Protein AF-A0A831SJF9-F1 (afdb_monomer_lite)

Sequence (99 aa):
MRLSDIGERALIEEIRKVIDRKHEFIGDDCAYLPIGEDYLLITTDMVRRKTHIPKVMKARDIGWFVAAVNLSDIAAMGGNPLGLLFSLGLPEDMDSSTV

Secondary structure (DSSP, 8-state):
--HHHH-HHHHHHHHHHHH-TT-SS-SSSSEEEEETTEEEEE------HHHH--TT--HHHHHHHHHHHHHHHHHHTTPPP----------TT--GGG-

Foldseek 3Di:
DDCVVQDDVNVVVVVCVPPPVPCPFDDALFGWDDDPPDIDTDDADDDDCVPHNDPPDALVNVVCVRVVSRVVSCVVVVHDDPDDDDDDDDDPPDDPVRD

Radius of gyration: 16.81 Å; chains: 1; bounding box: 40×33×43 Å

pLDDT: mean 89.42, std 8.55, range [57.47, 96.69]

Structure (mmCIF, N/CA/C/O backbone):
data_AF-A0A831SJF9-F1
#
_entry.id   AF-A0A831SJF9-F1
#
loop_
_atom_site.group_PDB
_atom_site.id
_atom_site.type_symbol
_atom_site.label_atom_id
_atom_site.label_alt_id
_atom_site.label_comp_id
_atom_site.label_asym_id
_atom_site.label_entity_id
_atom_site.label_seq_id
_atom_site.pdbx_PDB_ins_code
_atom_site.Cartn_x
_atom_site.Cartn_y
_atom_site.Cartn_z
_atom_site.occupancy
_atom_site.B_iso_or_equiv
_atom_site.auth_seq_id
_atom_site.auth_comp_id
_atom_site.auth_asym_id
_atom_site.auth_atom_id
_atom_site.pdbx_PDB_model_num
ATOM 1 N N . MET A 1 1 ? -16.870 -22.763 -9.193 1.00 82.12 1 MET A N 1
ATOM 2 C CA . MET A 1 1 ? -16.939 -21.295 -9.352 1.00 82.12 1 MET A CA 1
ATOM 3 C C . MET A 1 1 ? -15.512 -20.779 -9.418 1.00 82.12 1 MET A C 1
ATOM 5 O O . MET A 1 1 ? -14.719 -21.192 -8.580 1.00 82.12 1 MET A O 1
ATOM 9 N N . ARG A 1 2 ? -15.141 -20.002 -10.440 1.00 92.88 2 ARG A N 1
ATOM 10 C CA . ARG A 1 2 ? -13.797 -19.404 -10.552 1.00 92.88 2 ARG A CA 1
ATOM 11 C C . ARG A 1 2 ? -13.820 -18.008 -9.937 1.00 92.88 2 ARG A C 1
ATOM 13 O O . ARG A 1 2 ? -14.867 -17.374 -9.943 1.00 92.88 2 ARG A O 1
ATOM 20 N N . LEU A 1 3 ? -12.671 -17.495 -9.485 1.00 92.81 3 LEU A N 1
ATOM 21 C CA . LEU A 1 3 ? -12.568 -16.129 -8.938 1.00 92.81 3 LEU A CA 1
ATOM 22 C C . LEU A 1 3 ? -13.047 -15.057 -9.931 1.00 92.81 3 LEU A C 1
ATOM 24 O O . LEU A 1 3 ? -13.685 -14.087 -9.535 1.00 92.81 3 LEU A O 1
ATOM 28 N N . SER A 1 4 ? -12.807 -15.275 -11.229 1.00 94.50 4 SER A N 1
ATOM 29 C CA . SER A 1 4 ? -13.289 -14.400 -12.305 1.00 94.50 4 SER A CA 1
ATOM 30 C C . SER A 1 4 ? -14.812 -14.293 -12.370 1.00 94.50 4 SER A C 1
ATOM 32 O O . SER A 1 4 ? -15.320 -13.287 -12.844 1.00 94.50 4 SER A O 1
ATOM 34 N N . ASP A 1 5 ? -15.528 -15.326 -11.921 1.00 96.00 5 ASP A N 1
ATOM 35 C CA . ASP A 1 5 ? -16.990 -15.352 -11.927 1.00 96.00 5 ASP A CA 1
ATOM 36 C C . ASP A 1 5 ? -17.570 -14.599 -10.702 1.00 96.00 5 ASP A C 1
ATOM 38 O O . ASP A 1 5 ? -18.734 -14.217 -10.716 1.00 96.00 5 ASP A O 1
ATOM 42 N N . ILE A 1 6 ? -16.765 -14.382 -9.648 1.00 95.75 6 ILE A N 1
ATOM 43 C CA . ILE A 1 6 ? -17.152 -13.693 -8.397 1.00 95.75 6 ILE A CA 1
ATOM 44 C C . ILE A 1 6 ? -16.921 -12.183 -8.514 1.00 95.75 6 ILE A C 1
ATOM 46 O O . ILE A 1 6 ? -17.764 -11.378 -8.125 1.00 95.75 6 ILE A O 1
ATOM 50 N N . GLY A 1 7 ? -15.761 -11.807 -9.057 1.00 95.44 7 GLY A N 1
ATOM 51 C CA . GLY A 1 7 ? -15.284 -10.429 -9.061 1.00 95.44 7 GLY A CA 1
ATOM 52 C C . GLY A 1 7 ? -14.678 -9.997 -7.721 1.00 95.44 7 GLY A C 1
ATOM 53 O O . GLY A 1 7 ? -14.890 -10.605 -6.674 1.00 95.44 7 GLY A O 1
ATOM 54 N N . GLU A 1 8 ? -13.892 -8.925 -7.774 1.00 92.88 8 GLU A N 1
ATOM 55 C CA . GLU A 1 8 ? -13.083 -8.439 -6.652 1.00 92.88 8 GLU A CA 1
ATOM 56 C C . GLU A 1 8 ? -13.927 -8.005 -5.449 1.00 92.88 8 GLU A C 1
ATOM 58 O O . GLU A 1 8 ? -13.708 -8.479 -4.340 1.00 92.88 8 GLU A O 1
ATOM 63 N N . ARG A 1 9 ? -14.939 -7.158 -5.673 1.00 91.38 9 ARG A N 1
ATOM 64 C CA . ARG A 1 9 ? -15.772 -6.606 -4.592 1.00 91.38 9 ARG A CA 1
ATOM 65 C C . ARG A 1 9 ? -16.476 -7.690 -3.783 1.00 91.38 9 ARG A C 1
ATOM 67 O O . ARG A 1 9 ? -16.456 -7.658 -2.560 1.00 91.38 9 ARG A O 1
ATOM 74 N N . ALA A 1 10 ? -17.070 -8.668 -4.462 1.00 92.56 10 ALA A N 1
ATOM 75 C CA . ALA A 1 10 ? -17.733 -9.773 -3.781 1.00 92.56 10 ALA A CA 1
ATOM 76 C C . ALA A 1 10 ? -16.725 -10.664 -3.038 1.00 92.56 10 ALA A C 1
ATOM 78 O O . ALA A 1 10 ? -17.016 -11.121 -1.938 1.00 92.56 10 ALA A O 1
ATOM 79 N N . LEU A 1 11 ? -15.519 -10.859 -3.585 1.00 92.50 11 LEU A N 1
ATOM 80 C CA . LEU A 1 11 ? -14.458 -11.585 -2.888 1.00 92.50 11 LEU A CA 1
ATOM 81 C C . LEU A 1 11 ? -13.994 -10.862 -1.612 1.00 92.50 11 LEU A C 1
ATOM 83 O O . LEU A 1 11 ? -13.802 -11.520 -0.592 1.00 92.50 11 LEU A O 1
ATOM 87 N N . ILE A 1 12 ? -13.848 -9.533 -1.646 1.00 89.19 12 ILE A N 1
ATOM 88 C CA . ILE A 1 12 ? -13.513 -8.720 -0.466 1.00 89.19 12 ILE A CA 1
ATOM 89 C C . ILE A 1 12 ? -14.563 -8.919 0.630 1.00 89.19 12 ILE A C 1
ATOM 91 O O . ILE A 1 12 ? -14.208 -9.175 1.778 1.00 89.19 12 ILE A O 1
ATOM 95 N N . GLU A 1 13 ? -15.847 -8.880 0.280 1.00 87.88 13 GLU A N 1
ATOM 96 C CA . GLU A 1 13 ? -16.928 -9.096 1.245 1.00 87.88 13 GLU A CA 1
ATOM 97 C C . GLU A 1 13 ? -16.906 -10.506 1.856 1.00 87.88 13 GLU A C 1
ATOM 99 O O . GLU A 1 13 ? -17.122 -10.655 3.059 1.00 87.88 13 GLU A O 1
ATOM 104 N N . GLU A 1 14 ? -16.573 -11.547 1.084 1.00 89.38 14 GLU A N 1
ATOM 105 C CA . GLU A 1 14 ? -16.380 -12.893 1.644 1.00 89.38 14 GLU A CA 1
ATOM 106 C C . GLU A 1 14 ? -15.176 -12.968 2.593 1.00 89.38 14 GLU A C 1
ATOM 108 O O . GLU A 1 14 ? -15.258 -13.605 3.644 1.00 89.38 14 GLU A O 1
ATOM 113 N N . ILE A 1 15 ? -14.071 -12.292 2.265 1.00 88.19 15 ILE A N 1
ATOM 114 C CA . ILE A 1 15 ? -12.890 -12.231 3.132 1.00 88.19 15 ILE A CA 1
ATOM 115 C C . ILE A 1 15 ? -13.231 -11.513 4.444 1.00 88.19 15 ILE A C 1
ATOM 117 O O . ILE A 1 15 ? -12.916 -12.033 5.517 1.00 88.19 15 ILE A O 1
ATOM 121 N N . ARG A 1 16 ? -13.928 -10.368 4.385 1.00 86.06 16 ARG A N 1
ATOM 122 C CA . ARG A 1 16 ? -14.311 -9.573 5.567 1.00 86.06 16 ARG A CA 1
ATOM 123 C C . ARG A 1 16 ? -15.094 -10.392 6.590 1.00 86.06 16 ARG A C 1
ATOM 125 O O . ARG A 1 16 ? -14.787 -10.317 7.775 1.00 86.06 16 ARG A O 1
ATOM 132 N N . LYS A 1 17 ? -16.012 -11.258 6.143 1.00 85.00 17 LYS A N 1
ATOM 133 C CA . LYS A 1 17 ? -16.779 -12.162 7.028 1.00 85.00 17 LYS A CA 1
ATOM 134 C C . LYS A 1 17 ? -15.896 -13.080 7.881 1.00 85.00 17 LYS A C 1
ATOM 136 O O . LYS A 1 17 ? -16.321 -13.524 8.950 1.00 85.00 17 LYS A O 1
ATOM 141 N N . VAL A 1 18 ? -14.690 -13.398 7.408 1.00 87.00 18 VAL A N 1
ATOM 142 C CA . VAL A 1 18 ? -13.741 -14.274 8.104 1.00 87.00 18 VAL A CA 1
ATOM 143 C C . VAL A 1 18 ? -12.850 -13.482 9.057 1.00 87.00 18 VAL A C 1
ATOM 145 O O . VAL A 1 18 ? -12.668 -13.904 10.199 1.00 87.00 18 VAL A O 1
ATOM 148 N N . ILE A 1 19 ? -12.295 -12.358 8.595 1.00 82.00 19 ILE A N 1
ATOM 149 C CA . ILE A 1 19 ? -11.200 -11.657 9.287 1.00 82.00 19 ILE A CA 1
ATOM 150 C C . ILE A 1 19 ? -11.657 -10.502 10.180 1.00 82.00 19 ILE A C 1
ATOM 152 O O . ILE A 1 19 ? -10.992 -10.204 11.166 1.00 82.00 19 ILE A O 1
ATOM 156 N N . ASP A 1 20 ? -12.794 -9.881 9.875 1.00 68.94 20 ASP A N 1
ATOM 157 C CA . ASP A 1 20 ? -13.307 -8.725 10.601 1.00 68.94 20 ASP A CA 1
ATOM 158 C C . ASP A 1 20 ? -14.807 -8.895 10.837 1.00 68.94 20 ASP A C 1
ATOM 160 O O . ASP A 1 20 ? -15.657 -8.291 10.189 1.00 68.94 20 ASP A O 1
ATOM 164 N N . ARG A 1 21 ? -15.137 -9.769 11.794 1.00 65.12 21 ARG A N 1
ATOM 165 C CA . ARG A 1 21 ? -16.528 -10.109 12.140 1.00 65.12 21 ARG A CA 1
ATOM 166 C C . ARG A 1 21 ? -17.362 -8.914 12.603 1.00 65.12 21 ARG A C 1
ATOM 168 O O . ARG A 1 21 ? -18.584 -9.030 12.649 1.00 65.12 21 ARG A O 1
ATOM 175 N N . LYS A 1 22 ? -16.714 -7.813 12.992 1.00 68.94 22 LYS A N 1
ATOM 176 C CA . LYS A 1 22 ? -17.374 -6.564 13.380 1.00 68.94 22 LYS A CA 1
ATOM 177 C C . LYS A 1 22 ? -17.313 -5.491 12.289 1.00 68.94 22 LYS A C 1
ATOM 179 O O . LYS A 1 22 ? -18.000 -4.487 12.428 1.00 68.94 22 LYS A O 1
ATOM 184 N N . HIS A 1 23 ? -16.575 -5.730 11.202 1.00 64.38 23 HIS A N 1
ATOM 185 C CA . HIS A 1 23 ? -16.321 -4.783 10.113 1.00 64.38 23 HIS A CA 1
ATOM 186 C C . HIS A 1 23 ? -15.738 -3.441 10.596 1.00 64.38 23 HIS A C 1
ATOM 188 O O . HIS A 1 23 ? -15.993 -2.404 9.989 1.00 64.38 23 HIS A O 1
ATOM 194 N N . GLU A 1 24 ? -14.996 -3.454 11.705 1.00 72.19 24 GLU A N 1
ATOM 195 C CA . GLU A 1 24 ? -14.524 -2.243 12.381 1.00 72.19 24 GLU A CA 1
ATOM 196 C C . GLU A 1 24 ? -13.158 -1.765 11.886 1.00 72.19 24 GLU A C 1
ATOM 198 O O . GLU A 1 24 ? -12.831 -0.614 12.133 1.00 72.19 24 GLU A O 1
ATOM 203 N N . PHE A 1 25 ? -12.360 -2.594 11.210 1.00 73.62 25 PHE A N 1
ATOM 204 C CA . PHE A 1 25 ? -10.954 -2.280 10.899 1.00 73.62 25 PHE A CA 1
ATOM 205 C C . PHE A 1 25 ? -10.634 -2.311 9.402 1.00 73.62 25 PHE A C 1
ATOM 207 O O . PHE A 1 25 ? -9.539 -1.927 8.996 1.00 73.62 25 PHE A O 1
ATOM 214 N N . ILE A 1 26 ? -11.570 -2.792 8.581 1.00 73.25 26 ILE A N 1
ATOM 215 C CA . ILE A 1 26 ? -11.409 -2.982 7.137 1.00 73.25 26 ILE A CA 1
ATOM 216 C C . ILE A 1 26 ? -12.587 -2.330 6.425 1.00 73.25 26 ILE A C 1
ATOM 218 O O . ILE A 1 26 ? -13.730 -2.685 6.717 1.00 73.2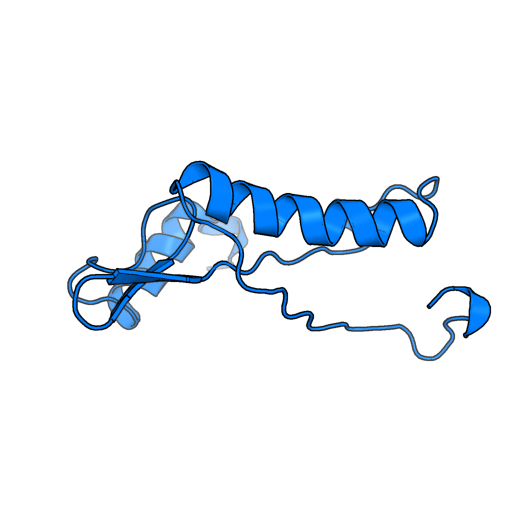5 26 ILE A O 1
ATOM 222 N N . GLY A 1 27 ? -12.337 -1.461 5.441 1.00 67.19 27 GLY A N 1
ATOM 223 C CA . GLY A 1 27 ? -13.410 -0.936 4.586 1.00 67.19 27 GLY A CA 1
ATOM 224 C C . GLY A 1 27 ? -13.195 0.435 3.948 1.00 67.19 27 GLY A C 1
ATOM 225 O O . GLY A 1 27 ? -14.081 0.855 3.210 1.00 67.19 27 GLY A O 1
ATOM 226 N N . ASP A 1 28 ? -12.072 1.096 4.219 1.00 80.81 28 ASP A N 1
ATOM 227 C CA . ASP A 1 28 ? -11.674 2.367 3.602 1.00 80.81 28 ASP A CA 1
ATOM 228 C C . ASP A 1 28 ? -10.351 2.189 2.825 1.00 80.81 28 ASP A C 1
ATOM 230 O O . ASP A 1 28 ? -9.938 1.048 2.593 1.00 80.81 28 ASP A O 1
ATOM 234 N N . ASP A 1 29 ? -9.679 3.279 2.450 1.00 90.69 29 ASP A N 1
ATOM 235 C CA . ASP A 1 29 ? -8.403 3.252 1.715 1.00 90.69 29 ASP A CA 1
ATOM 236 C C . ASP A 1 29 ? -7.280 2.492 2.459 1.00 90.69 29 ASP A C 1
ATOM 238 O O . ASP A 1 29 ? -6.404 1.901 1.831 1.00 90.69 29 ASP A O 1
ATOM 242 N N . CYS A 1 30 ? -7.305 2.426 3.798 1.00 91.56 30 CYS A N 1
ATOM 243 C CA . CYS A 1 30 ? -6.417 1.548 4.566 1.00 91.56 30 CYS A CA 1
ATOM 244 C C . CYS A 1 30 ? -7.068 0.997 5.844 1.00 91.56 30 CYS A C 1
ATOM 246 O O . CYS A 1 30 ? -8.124 1.454 6.283 1.00 91.56 30 CYS A O 1
ATOM 248 N N . ALA A 1 31 ? -6.416 0.021 6.480 1.00 91.94 31 ALA A N 1
ATOM 249 C CA . ALA A 1 31 ? -6.816 -0.441 7.805 1.00 91.94 31 ALA A CA 1
ATOM 250 C C . ALA A 1 31 ? -6.351 0.546 8.885 1.00 91.94 31 ALA A C 1
ATOM 252 O O . ALA A 1 31 ? -5.275 1.140 8.768 1.00 91.94 31 ALA A O 1
ATOM 253 N N . TYR A 1 32 ? -7.126 0.676 9.962 1.00 91.06 32 TYR A N 1
ATOM 254 C CA . TYR A 1 32 ? -6.742 1.439 11.149 1.00 91.06 32 TYR A CA 1
ATOM 255 C C . TYR A 1 32 ? -6.814 0.564 12.400 1.00 91.06 32 TYR A C 1
ATOM 257 O O . TYR A 1 32 ? -7.752 -0.208 12.589 1.00 91.06 32 TYR A O 1
ATOM 265 N N . LEU A 1 33 ? -5.818 0.690 13.273 1.00 89.56 33 LEU A N 1
ATOM 266 C CA . LEU A 1 33 ? -5.749 -0.017 14.546 1.00 89.56 33 LEU A CA 1
ATOM 267 C C . LEU A 1 33 ? -5.629 1.001 15.689 1.00 89.56 33 LEU A C 1
ATOM 269 O O . LEU A 1 33 ? -4.667 1.770 15.690 1.00 89.56 33 LEU A O 1
ATOM 273 N N . PRO A 1 34 ? -6.546 1.013 16.672 1.00 90.00 34 PRO A N 1
ATOM 274 C CA . PRO A 1 34 ? -6.411 1.875 17.842 1.00 90.00 34 PRO A CA 1
ATOM 275 C C . PRO A 1 34 ? -5.156 1.518 18.651 1.00 90.00 34 PRO A C 1
ATOM 277 O O . PRO A 1 34 ? -4.966 0.359 19.027 1.00 90.00 34 PRO A O 1
ATOM 280 N N . ILE A 1 35 ? -4.317 2.510 18.951 1.00 91.75 35 ILE A N 1
ATOM 281 C CA . ILE A 1 35 ? -3.142 2.382 19.821 1.00 91.75 35 ILE A CA 1
ATOM 282 C C . ILE A 1 35 ? -3.141 3.550 20.811 1.00 91.75 35 ILE A C 1
ATOM 284 O O . ILE A 1 35 ? -2.669 4.644 20.516 1.00 91.75 35 ILE A O 1
ATOM 288 N N . GLY A 1 36 ? -3.657 3.303 22.017 1.00 93.38 36 GLY A N 1
ATOM 289 C CA . GLY A 1 36 ? -3.818 4.354 23.022 1.00 93.38 36 GLY A CA 1
ATOM 290 C C . GLY A 1 36 ? -4.848 5.388 22.571 1.00 93.38 36 GLY A C 1
ATOM 291 O O . GLY A 1 36 ? -6.001 5.034 22.336 1.00 93.38 36 GLY A O 1
ATOM 292 N N . GLU A 1 37 ? -4.425 6.648 22.470 1.00 95.12 37 GLU A N 1
ATOM 293 C CA . GLU A 1 37 ? -5.248 7.761 21.970 1.00 95.12 37 GLU A CA 1
ATOM 294 C C . GLU A 1 37 ? -5.084 7.996 20.456 1.00 95.12 37 GLU A C 1
ATOM 296 O O . GLU A 1 37 ? -5.818 8.795 19.879 1.00 95.12 37 GLU A O 1
ATOM 301 N N . ASP A 1 38 ? -4.160 7.275 19.813 1.00 94.19 38 ASP A N 1
ATOM 302 C CA . ASP A 1 38 ? -3.844 7.391 18.390 1.00 94.19 38 ASP A CA 1
ATOM 303 C C . ASP A 1 38 ? -4.351 6.182 17.585 1.00 94.19 38 ASP A C 1
ATOM 305 O O . ASP A 1 38 ? -4.828 5.177 18.124 1.00 94.19 38 ASP A O 1
ATOM 309 N N . TYR A 1 39 ? -4.193 6.259 16.262 1.00 93.38 39 TYR A N 1
ATOM 310 C CA . TYR A 1 39 ? -4.435 5.154 15.338 1.00 93.38 39 TYR A CA 1
ATOM 311 C C . TYR A 1 39 ? -3.174 4.832 14.541 1.00 93.38 39 TYR A C 1
ATOM 313 O O . TYR A 1 39 ? -2.537 5.717 13.971 1.00 93.38 39 TYR A O 1
ATOM 321 N N . LEU A 1 40 ? -2.847 3.545 14.446 1.00 94.25 40 LEU A N 1
ATOM 322 C CA . LEU A 1 40 ? -1.872 3.047 13.487 1.00 94.25 40 LEU A CA 1
ATOM 323 C C . LEU A 1 40 ? -2.586 2.705 12.183 1.00 94.25 40 LEU A C 1
ATOM 325 O O . LEU A 1 40 ? -3.438 1.817 12.151 1.00 94.25 40 LEU A O 1
ATOM 329 N N . LEU A 1 41 ? -2.210 3.400 11.115 1.00 94.81 41 LEU A N 1
ATOM 330 C CA . LEU A 1 41 ? -2.704 3.143 9.770 1.00 94.81 41 LEU A CA 1
ATOM 331 C C . LEU A 1 41 ? -1.793 2.158 9.043 1.00 94.81 41 LEU A C 1
ATOM 333 O O . LEU A 1 41 ? -0.567 2.282 9.090 1.00 94.81 41 LEU A O 1
ATOM 337 N N . ILE A 1 42 ? -2.395 1.176 8.377 1.00 93.69 42 ILE A N 1
ATOM 338 C CA . ILE A 1 42 ? -1.680 0.103 7.689 1.00 93.69 42 ILE A CA 1
ATOM 339 C C . ILE A 1 42 ? -2.337 -0.120 6.329 1.00 93.69 42 ILE A C 1
ATOM 341 O O . ILE A 1 42 ? -3.507 -0.492 6.250 1.00 93.69 42 ILE A O 1
ATOM 345 N N . THR A 1 43 ? -1.564 0.059 5.262 1.00 94.44 43 THR A N 1
ATOM 346 C CA . THR A 1 43 ? -1.944 -0.344 3.904 1.00 94.44 43 THR A CA 1
ATOM 347 C C . THR A 1 43 ? -0.892 -1.281 3.323 1.00 94.44 43 THR A C 1
ATOM 349 O O . THR A 1 43 ? 0.252 -1.338 3.788 1.00 94.44 43 THR A O 1
ATOM 352 N N . THR A 1 44 ? -1.287 -2.031 2.304 1.00 94.25 44 THR A N 1
ATOM 353 C CA . THR A 1 44 ? -0.365 -2.765 1.453 1.00 94.25 44 THR A CA 1
ATOM 354 C C . THR A 1 44 ? -0.952 -2.891 0.063 1.00 94.25 44 THR A C 1
ATOM 356 O O . THR A 1 44 ? -2.105 -3.285 -0.097 1.00 94.25 44 THR A O 1
ATOM 359 N N . ASP A 1 45 ? -0.120 -2.612 -0.935 1.00 93.50 45 ASP A N 1
ATOM 360 C CA . ASP A 1 45 ? -0.558 -2.603 -2.318 1.00 93.50 45 ASP A CA 1
ATOM 361 C C . ASP A 1 45 ? 0.368 -3.434 -3.213 1.00 93.50 45 ASP A C 1
ATOM 363 O O . ASP A 1 45 ? 1.597 -3.279 -3.221 1.00 93.50 45 ASP A O 1
ATOM 367 N N . MET A 1 46 ? -0.213 -4.372 -3.968 1.00 93.62 46 MET A N 1
ATOM 368 C CA . MET A 1 46 ? 0.561 -5.332 -4.757 1.00 93.62 46 MET A CA 1
ATOM 369 C C . MET A 1 46 ? 0.881 -4.797 -6.155 1.00 93.62 46 MET A C 1
ATOM 371 O O . MET A 1 46 ? 0.072 -4.868 -7.085 1.00 93.62 46 MET A O 1
ATOM 375 N N . VAL A 1 47 ? 2.139 -4.413 -6.372 1.00 93.81 47 VAL A N 1
ATOM 376 C CA . VAL A 1 47 ? 2.606 -3.944 -7.683 1.00 93.81 47 VAL A CA 1
ATOM 377 C C . VAL A 1 47 ? 3.196 -5.078 -8.526 1.00 93.81 47 VAL A C 1
ATOM 379 O O . VAL A 1 47 ? 4.313 -5.545 -8.331 1.00 93.81 47 VAL A O 1
ATOM 382 N N . ARG A 1 48 ? 2.450 -5.502 -9.550 1.00 93.38 48 ARG A N 1
ATOM 383 C CA . ARG A 1 48 ? 2.917 -6.453 -10.580 1.00 93.38 48 ARG A CA 1
ATOM 384 C C . ARG A 1 48 ? 3.525 -5.793 -11.822 1.00 93.38 48 ARG A C 1
ATOM 386 O O . ARG A 1 48 ? 2.885 -4.948 -12.449 1.00 93.38 48 ARG A O 1
ATOM 393 N N . ARG A 1 49 ? 4.675 -6.314 -12.284 1.00 89.44 49 ARG A N 1
ATOM 394 C CA . ARG A 1 49 ? 5.385 -5.871 -13.505 1.00 89.44 49 ARG A CA 1
ATOM 395 C C . ARG A 1 49 ? 4.512 -5.846 -14.761 1.00 89.44 49 ARG A C 1
ATOM 397 O O . ARG A 1 49 ? 4.565 -4.880 -15.507 1.00 89.44 49 ARG A O 1
ATOM 404 N N . LYS A 1 50 ? 3.710 -6.888 -15.001 1.00 91.81 50 LYS A N 1
ATOM 405 C CA . LYS A 1 50 ? 2.883 -7.002 -16.218 1.00 91.81 50 LYS A CA 1
ATOM 406 C C . LYS A 1 50 ? 1.730 -5.992 -16.265 1.00 91.81 50 LYS A C 1
ATOM 408 O O . LYS A 1 50 ? 1.311 -5.621 -17.355 1.00 91.81 50 LYS A O 1
ATOM 413 N N . THR A 1 51 ? 1.202 -5.598 -15.108 1.00 93.06 51 THR A N 1
ATOM 414 C CA . THR A 1 51 ? -0.035 -4.807 -15.018 1.00 93.06 51 THR A CA 1
ATOM 415 C C . THR A 1 51 ? 0.244 -3.327 -14.781 1.00 93.06 51 THR A C 1
ATOM 417 O O . THR A 1 51 ? -0.365 -2.498 -15.441 1.00 93.06 51 THR A O 1
ATOM 420 N N . HIS A 1 52 ? 1.170 -2.994 -13.879 1.00 94.38 52 HIS A N 1
ATOM 421 C CA . HIS A 1 52 ? 1.319 -1.620 -13.380 1.00 94.38 52 HIS A CA 1
ATOM 422 C C . HIS A 1 52 ? 2.581 -0.914 -13.869 1.00 94.38 52 HIS A C 1
ATOM 424 O O . HIS A 1 52 ? 2.662 0.303 -13.784 1.00 94.38 52 HIS A O 1
ATOM 430 N N . ILE A 1 53 ? 3.574 -1.658 -14.366 1.00 92.19 53 ILE A N 1
ATOM 431 C CA . ILE A 1 53 ? 4.875 -1.094 -14.723 1.00 92.19 53 ILE A CA 1
ATOM 432 C C . ILE A 1 53 ? 5.047 -1.151 -16.248 1.00 92.19 53 ILE A C 1
ATOM 434 O O . ILE A 1 53 ? 5.342 -2.222 -16.789 1.00 92.19 53 ILE A O 1
ATOM 438 N N . PRO A 1 54 ? 4.922 -0.025 -16.970 1.00 93.38 54 PRO A N 1
ATOM 439 C CA . PRO A 1 54 ? 5.259 0.067 -18.387 1.00 93.38 54 PRO A CA 1
ATOM 440 C C . PRO A 1 54 ? 6.724 -0.285 -18.669 1.00 93.38 54 PRO A C 1
ATOM 442 O O . PRO A 1 54 ? 7.604 -0.128 -17.823 1.00 93.38 54 PRO A O 1
ATOM 445 N N . LYS A 1 55 ? 7.037 -0.740 -19.889 1.00 90.62 55 LYS A N 1
ATOM 446 C CA . LYS A 1 55 ? 8.422 -1.095 -20.266 1.00 90.62 55 LYS A CA 1
ATOM 447 C C . LYS A 1 55 ? 9.398 0.087 -20.206 1.00 90.62 55 LYS A C 1
ATOM 449 O O . LYS A 1 55 ? 10.587 -0.143 -20.048 1.00 90.62 55 LYS A O 1
ATOM 454 N N . VAL A 1 56 ? 8.886 1.310 -20.328 1.00 93.75 56 VAL A N 1
ATOM 455 C CA . VAL A 1 56 ? 9.676 2.549 -20.378 1.00 93.75 56 VAL A CA 1
ATOM 456 C C . VAL A 1 56 ? 10.090 3.085 -19.004 1.00 93.75 56 VAL A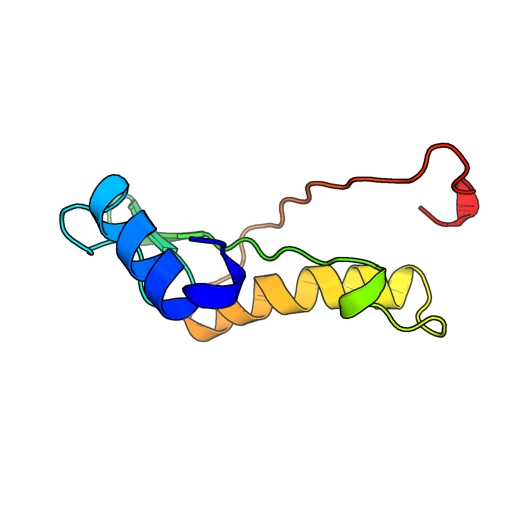 C 1
ATOM 458 O O . VAL A 1 56 ? 10.972 3.935 -18.948 1.00 93.75 56 VAL A O 1
ATOM 461 N N . MET A 1 57 ? 9.472 2.617 -17.911 1.00 92.62 57 MET A N 1
ATOM 462 C CA . MET A 1 57 ? 9.831 3.058 -16.558 1.00 92.62 57 MET A CA 1
ATOM 463 C C . MET A 1 57 ? 11.212 2.534 -16.162 1.00 92.62 57 MET A C 1
ATOM 465 O O . MET A 1 57 ? 11.501 1.347 -16.329 1.00 92.62 57 MET A O 1
ATOM 469 N N . LYS A 1 58 ? 12.043 3.415 -15.599 1.00 91.00 58 LYS A N 1
ATOM 470 C CA . LYS A 1 58 ? 13.338 3.056 -15.006 1.00 91.00 58 LYS A CA 1
ATOM 471 C C . LYS A 1 58 ? 13.148 2.599 -13.559 1.00 91.00 58 LYS A C 1
ATOM 473 O O . LYS A 1 58 ? 12.126 2.898 -12.948 1.00 91.00 58 LYS A O 1
ATOM 478 N N . ALA A 1 59 ? 14.159 1.950 -12.978 1.00 88.94 59 ALA A N 1
ATOM 479 C CA . ALA A 1 59 ? 14.122 1.470 -11.590 1.00 88.94 59 ALA A CA 1
ATOM 480 C C . ALA A 1 59 ? 13.696 2.559 -10.584 1.00 88.94 59 ALA A C 1
ATOM 482 O O . ALA A 1 59 ? 12.844 2.320 -9.736 1.00 88.94 59 ALA A O 1
ATOM 483 N N . ARG A 1 60 ? 14.197 3.793 -10.744 1.00 92.06 60 ARG A N 1
ATOM 484 C CA . ARG A 1 60 ? 13.796 4.937 -9.908 1.00 92.06 60 ARG A CA 1
ATOM 485 C C . ARG A 1 60 ? 12.311 5.290 -10.040 1.00 92.06 60 ARG A C 1
ATOM 487 O O . ARG A 1 60 ? 11.676 5.585 -9.032 1.00 92.06 60 ARG A O 1
ATOM 494 N N . ASP A 1 61 ? 11.769 5.265 -11.256 1.00 93.88 61 ASP A N 1
ATOM 495 C CA . ASP A 1 61 ? 10.353 5.561 -11.503 1.00 93.88 61 ASP A CA 1
ATOM 496 C C . ASP A 1 61 ? 9.467 4.475 -10.888 1.00 93.88 61 ASP A C 1
ATOM 498 O O . ASP A 1 61 ? 8.430 4.778 -10.309 1.00 93.88 61 ASP A O 1
ATOM 502 N N . ILE A 1 62 ? 9.917 3.217 -10.962 1.00 92.38 62 ILE A N 1
ATOM 503 C CA . ILE A 1 62 ? 9.262 2.072 -10.323 1.00 92.38 62 ILE A CA 1
ATOM 504 C C . ILE A 1 62 ? 9.275 2.240 -8.806 1.00 92.38 62 ILE A C 1
ATOM 506 O O . ILE A 1 62 ? 8.221 2.161 -8.187 1.00 92.38 62 ILE A O 1
ATOM 510 N N . GLY A 1 63 ? 10.440 2.498 -8.207 1.00 92.81 63 GLY A N 1
ATOM 511 C CA . GLY A 1 63 ? 10.570 2.676 -6.761 1.00 92.81 63 GLY A CA 1
ATOM 512 C C . GLY A 1 63 ? 9.712 3.827 -6.238 1.00 92.81 63 GLY A C 1
ATOM 513 O O . GLY A 1 63 ? 9.027 3.671 -5.229 1.00 92.81 63 GLY A O 1
ATOM 514 N N . TRP A 1 64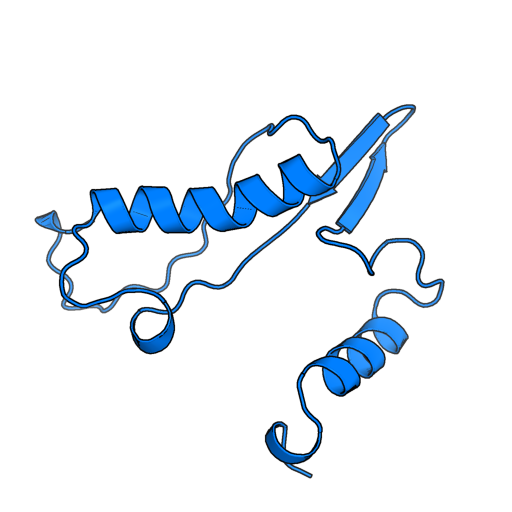 ? 9.678 4.952 -6.964 1.00 95.44 64 TRP A N 1
ATOM 515 C CA . TRP A 1 64 ? 8.752 6.039 -6.657 1.00 95.44 64 TRP A CA 1
ATOM 516 C C . TRP A 1 64 ? 7.306 5.542 -6.778 1.00 95.44 64 TRP A C 1
ATOM 518 O O . TRP A 1 64 ? 6.590 5.544 -5.789 1.00 95.44 64 TRP A O 1
ATOM 528 N N . PHE A 1 65 ? 6.880 5.003 -7.917 1.00 95.56 65 PHE A N 1
ATOM 529 C CA . PHE A 1 65 ? 5.506 4.524 -8.086 1.00 95.56 65 PHE A CA 1
ATOM 530 C C . PHE A 1 65 ? 5.044 3.546 -6.985 1.00 95.56 65 PHE A C 1
ATOM 532 O O . PHE A 1 65 ? 3.964 3.728 -6.431 1.00 95.56 65 PHE A O 1
ATOM 539 N N . VAL A 1 66 ? 5.861 2.551 -6.615 1.00 94.88 66 VAL A N 1
ATOM 540 C CA . VAL A 1 66 ? 5.510 1.564 -5.573 1.00 94.88 66 VAL A CA 1
ATOM 541 C C . VAL A 1 66 ? 5.363 2.224 -4.196 1.00 94.88 66 VAL A C 1
ATOM 543 O O . VAL A 1 66 ? 4.470 1.859 -3.432 1.00 94.88 66 VAL A O 1
ATOM 546 N N . ALA A 1 67 ? 6.197 3.217 -3.874 1.00 95.94 67 ALA A N 1
ATOM 547 C CA . ALA A 1 67 ? 6.016 4.014 -2.663 1.00 95.94 67 ALA A CA 1
ATOM 548 C C . ALA A 1 67 ? 4.765 4.907 -2.754 1.00 95.94 67 ALA A C 1
ATOM 550 O O . ALA A 1 67 ? 4.022 5.005 -1.785 1.00 95.94 67 ALA A O 1
ATOM 551 N N . ALA A 1 68 ? 4.511 5.523 -3.913 1.00 96.50 68 ALA A N 1
ATOM 552 C CA . ALA A 1 68 ? 3.416 6.466 -4.147 1.00 96.50 68 ALA A CA 1
ATOM 553 C C . ALA A 1 68 ? 2.052 5.885 -3.822 1.00 96.50 68 ALA A C 1
ATOM 555 O O . ALA A 1 68 ? 1.289 6.521 -3.107 1.00 96.50 68 ALA A O 1
ATOM 556 N N . VAL A 1 69 ? 1.772 4.695 -4.351 1.00 95.75 69 VAL A N 1
ATOM 557 C CA . VAL A 1 69 ? 0.455 4.062 -4.228 1.00 95.75 69 VAL A CA 1
ATOM 558 C C . VAL A 1 69 ? 0.128 3.738 -2.768 1.00 95.75 69 VAL A C 1
ATOM 560 O O . VAL A 1 69 ? -0.921 4.117 -2.274 1.00 95.75 69 VAL A O 1
ATOM 563 N N . ASN A 1 70 ? 1.090 3.202 -2.011 1.00 96.00 70 ASN A N 1
ATOM 564 C CA . ASN A 1 70 ? 0.889 2.934 -0.584 1.00 96.00 70 ASN A CA 1
ATOM 565 C C . ASN A 1 70 ? 0.817 4.238 0.237 1.00 96.00 70 ASN A C 1
ATOM 567 O O . ASN A 1 70 ? 0.033 4.359 1.173 1.00 96.00 70 ASN A O 1
ATOM 571 N N . LEU A 1 71 ? 1.638 5.243 -0.090 1.00 96.69 71 LEU A N 1
ATOM 572 C CA . LEU A 1 71 ? 1.599 6.530 0.610 1.00 96.69 71 LEU A CA 1
ATOM 573 C C . LEU A 1 71 ? 0.310 7.312 0.331 1.00 96.69 71 LEU A C 1
ATOM 575 O O . LEU A 1 71 ? -0.102 8.089 1.194 1.00 96.69 71 LEU A O 1
ATOM 579 N N . SER A 1 72 ? -0.324 7.129 -0.834 1.00 96.44 72 SER A N 1
ATOM 580 C CA . SER A 1 72 ? -1.579 7.813 -1.140 1.00 96.44 72 SER A CA 1
ATOM 581 C C . SER A 1 72 ? -2.722 7.344 -0.257 1.00 96.44 72 SER A C 1
ATOM 583 O O . SER A 1 72 ? -3.476 8.198 0.194 1.00 96.44 72 SER A O 1
ATOM 585 N N . ASP A 1 73 ? -2.806 6.051 0.067 1.00 96.19 73 ASP A N 1
ATOM 586 C CA . ASP A 1 73 ? -3.856 5.533 0.957 1.00 96.19 73 ASP A CA 1
ATOM 587 C C . ASP A 1 73 ? -3.721 6.118 2.367 1.00 96.19 73 ASP A C 1
ATOM 589 O O . ASP A 1 73 ? -4.684 6.594 2.964 1.00 96.19 73 ASP A O 1
ATOM 593 N N . ILE A 1 74 ? -2.488 6.159 2.889 1.00 96.56 74 ILE A N 1
ATOM 594 C CA . ILE A 1 74 ? -2.206 6.763 4.198 1.00 96.56 74 ILE A CA 1
ATOM 595 C C . ILE A 1 74 ? -2.590 8.245 4.201 1.00 96.56 74 ILE A C 1
ATOM 597 O O . ILE A 1 74 ? -3.196 8.724 5.160 1.00 96.56 74 ILE A O 1
ATOM 601 N N . ALA A 1 75 ? -2.258 8.972 3.130 1.00 96.00 75 ALA A N 1
ATOM 602 C CA . ALA A 1 75 ? -2.605 10.382 2.997 1.00 96.00 75 ALA A CA 1
ATOM 603 C C . ALA A 1 75 ? -4.122 10.603 2.859 1.00 96.00 75 ALA A C 1
ATOM 605 O O . ALA A 1 75 ? -4.641 11.564 3.428 1.00 96.00 75 ALA A O 1
ATOM 606 N N . ALA A 1 76 ? -4.834 9.722 2.150 1.00 95.69 76 ALA A N 1
ATOM 607 C CA . ALA A 1 76 ? -6.288 9.775 1.998 1.00 95.69 76 ALA A CA 1
ATOM 608 C C . ALA A 1 76 ? -7.009 9.625 3.347 1.00 95.69 76 ALA A C 1
ATOM 610 O O . ALA A 1 76 ? -7.972 10.339 3.621 1.00 95.69 76 ALA A O 1
ATOM 611 N N . MET A 1 77 ? -6.449 8.806 4.239 1.00 94.31 77 MET A N 1
ATOM 612 C CA . MET A 1 77 ? -6.928 8.608 5.610 1.00 94.31 77 MET A CA 1
ATOM 613 C C . MET A 1 77 ? -6.436 9.679 6.605 1.00 94.31 77 MET A C 1
ATOM 615 O O . MET A 1 77 ? -6.652 9.560 7.811 1.00 94.31 77 MET A O 1
ATOM 619 N N . GLY A 1 78 ? -5.760 10.733 6.128 1.00 94.69 78 GLY A N 1
ATOM 620 C CA . GLY A 1 78 ? -5.253 11.833 6.958 1.00 94.69 78 GLY A CA 1
ATOM 621 C C . GLY A 1 78 ? -4.046 11.470 7.832 1.00 94.69 78 GLY A C 1
ATOM 622 O O . GLY A 1 78 ? -3.720 12.201 8.769 1.00 94.69 78 GLY A O 1
ATOM 623 N N . GLY A 1 79 ? -3.387 10.346 7.551 1.00 95.06 79 GLY A N 1
ATOM 624 C CA . GLY A 1 79 ? -2.246 9.856 8.312 1.00 95.06 79 GLY A CA 1
ATOM 625 C C . GLY A 1 79 ? -0.926 10.539 7.969 1.00 95.06 79 GLY A C 1
ATOM 626 O O . GLY A 1 79 ? -0.700 11.001 6.851 1.00 95.06 79 GLY A O 1
ATOM 627 N N . ASN A 1 80 ? -0.002 10.520 8.931 1.00 95.88 80 ASN A N 1
ATOM 628 C CA . ASN A 1 80 ? 1.397 10.879 8.710 1.00 95.88 80 ASN A CA 1
ATOM 629 C C . ASN A 1 80 ? 2.228 9.597 8.522 1.00 95.88 80 ASN A C 1
ATOM 631 O O . ASN A 1 80 ? 2.262 8.771 9.437 1.00 95.88 80 ASN A O 1
ATOM 635 N N . PRO A 1 81 ? 2.905 9.401 7.375 1.00 95.56 81 PRO A N 1
ATOM 636 C CA . PRO A 1 81 ? 3.673 8.185 7.126 1.00 95.56 81 PRO A CA 1
ATOM 637 C C . PRO A 1 81 ? 4.816 7.988 8.129 1.00 95.56 81 PRO A C 1
ATOM 639 O O . PRO A 1 81 ? 5.653 8.871 8.310 1.00 95.56 81 PRO A O 1
ATOM 642 N N . LEU A 1 82 ? 4.884 6.800 8.735 1.00 95.62 82 LEU A N 1
ATOM 643 C CA . LEU A 1 82 ? 5.958 6.421 9.665 1.00 95.62 82 LEU A CA 1
ATOM 644 C C . LEU A 1 82 ? 7.102 5.667 8.976 1.00 95.62 82 LEU A C 1
ATOM 646 O O . LEU A 1 82 ? 8.246 5.710 9.423 1.00 95.62 82 LEU A O 1
ATOM 650 N N . GLY A 1 83 ? 6.797 4.961 7.890 1.00 95.19 83 GLY A N 1
ATOM 651 C CA . GLY A 1 83 ? 7.749 4.138 7.158 1.00 95.19 83 GLY A CA 1
ATOM 652 C C . GLY A 1 83 ? 7.067 3.323 6.066 1.00 95.19 83 GLY A C 1
ATOM 653 O O . GLY A 1 83 ? 5.849 3.370 5.908 1.00 95.19 83 GLY A O 1
ATOM 654 N N . LEU A 1 84 ? 7.871 2.576 5.311 1.00 94.88 84 LEU A N 1
ATOM 655 C CA . LEU A 1 84 ? 7.415 1.685 4.248 1.00 94.88 84 LEU A CA 1
ATOM 656 C C . LEU A 1 84 ? 7.998 0.292 4.466 1.00 94.88 84 LEU A C 1
ATOM 658 O O . LEU A 1 84 ? 9.157 0.147 4.860 1.00 94.88 84 LEU A O 1
ATOM 662 N N . LEU A 1 85 ? 7.194 -0.725 4.170 1.00 93.81 85 LEU A N 1
ATOM 663 C CA . LEU A 1 85 ? 7.617 -2.117 4.130 1.00 93.81 85 LEU A CA 1
ATOM 664 C C . LEU A 1 85 ? 7.394 -2.649 2.717 1.00 93.81 85 LEU A C 1
ATOM 666 O O . LEU A 1 85 ? 6.312 -2.490 2.157 1.00 93.81 85 LEU A O 1
ATOM 670 N N . PHE A 1 86 ? 8.404 -3.312 2.158 1.00 89.44 86 PHE A N 1
ATOM 671 C CA . PHE A 1 86 ? 8.311 -3.929 0.839 1.00 89.44 86 PHE A CA 1
ATOM 672 C C . PHE A 1 86 ? 8.511 -5.439 0.927 1.00 89.44 86 PHE A C 1
ATOM 674 O O . PHE A 1 86 ? 9.411 -5.924 1.610 1.00 89.44 86 PHE A O 1
ATOM 681 N N . SER A 1 87 ? 7.690 -6.172 0.176 1.00 91.50 87 SER A N 1
ATOM 682 C CA . SER A 1 87 ? 7.892 -7.586 -0.130 1.00 91.50 87 SER A CA 1
ATOM 683 C C . SER A 1 87 ? 8.096 -7.716 -1.636 1.00 91.50 87 SER A C 1
ATOM 685 O O . SER A 1 87 ? 7.226 -7.329 -2.417 1.00 91.50 87 SER A O 1
ATOM 687 N N . LEU A 1 88 ? 9.271 -8.196 -2.049 1.00 88.88 88 LEU A N 1
ATOM 688 C CA . LEU A 1 88 ? 9.683 -8.234 -3.451 1.00 88.88 88 LEU A CA 1
ATOM 689 C C . LEU A 1 88 ? 9.852 -9.678 -3.920 1.00 88.88 88 LEU A C 1
ATOM 691 O O . LEU A 1 88 ? 10.581 -10.457 -3.312 1.00 88.88 88 LEU A O 1
ATOM 695 N N .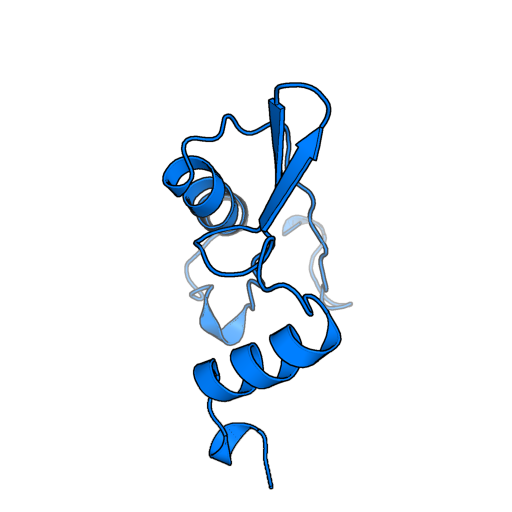 GLY A 1 89 ? 9.209 -10.011 -5.039 1.00 91.19 89 GLY A N 1
ATOM 696 C CA . GLY A 1 89 ? 9.511 -11.207 -5.821 1.00 91.19 89 GLY A CA 1
ATOM 697 C C . GLY A 1 89 ? 10.292 -10.806 -7.067 1.00 91.19 89 GLY A C 1
ATOM 698 O O . GLY A 1 89 ? 9.737 -10.134 -7.938 1.00 91.19 89 GLY A O 1
ATOM 699 N N . LEU A 1 90 ? 11.564 -11.197 -7.145 1.00 88.69 90 LEU A N 1
ATOM 700 C CA . LEU A 1 90 ? 12.452 -10.876 -8.264 1.00 88.69 90 LEU A CA 1
ATOM 701 C C . LEU A 1 90 ? 12.764 -12.143 -9.084 1.00 88.69 90 LEU A C 1
ATOM 703 O O . LEU A 1 90 ? 12.888 -13.219 -8.496 1.00 88.69 90 LEU A O 1
ATOM 707 N N . PRO A 1 91 ? 12.878 -12.046 -10.422 1.00 88.69 91 PRO A N 1
ATOM 708 C CA . PRO A 1 91 ? 13.423 -13.120 -11.249 1.00 88.69 91 PRO A CA 1
ATOM 709 C C . PRO A 1 91 ? 14.863 -13.456 -10.852 1.00 88.69 91 PRO A C 1
ATOM 711 O O . PRO A 1 91 ? 15.635 -12.564 -10.508 1.00 88.69 91 PRO A O 1
ATOM 714 N N . GLU A 1 92 ? 15.230 -14.732 -10.949 1.00 92.25 92 GLU A N 1
ATOM 715 C CA . GLU A 1 92 ? 16.591 -15.202 -10.653 1.00 92.25 92 GLU A CA 1
ATOM 716 C C . GLU A 1 92 ? 17.636 -14.633 -11.628 1.00 92.25 92 GLU A C 1
ATOM 718 O O . GLU A 1 92 ? 18.780 -14.405 -11.249 1.00 92.25 92 GLU A O 1
ATOM 723 N N . ASP A 1 93 ? 17.238 -14.353 -12.870 1.00 90.69 93 ASP A N 1
ATOM 724 C CA . ASP A 1 93 ? 18.090 -13.828 -13.940 1.00 90.69 93 ASP A CA 1
ATOM 725 C C . ASP A 1 93 ? 18.132 -12.289 -14.001 1.00 90.69 93 ASP A C 1
ATOM 727 O O . ASP A 1 93 ? 18.632 -11.713 -14.969 1.00 90.69 93 ASP A O 1
ATOM 731 N N . MET A 1 94 ? 17.600 -11.603 -12.985 1.00 86.19 94 MET A N 1
ATOM 732 C CA . MET A 1 94 ? 17.616 -10.143 -12.924 1.00 86.19 94 MET A CA 1
ATOM 733 C C . MET 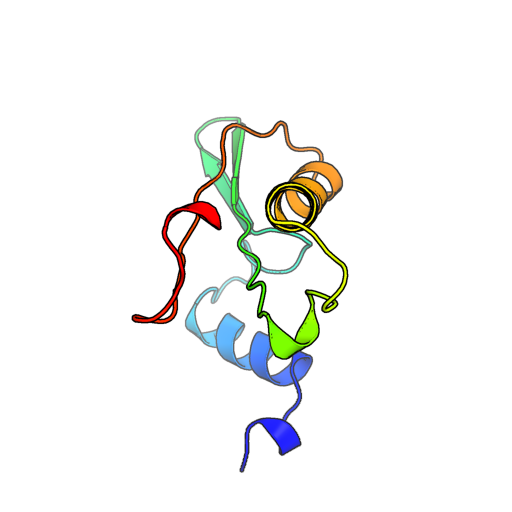A 1 94 ? 19.038 -9.610 -12.702 1.00 86.19 94 MET A C 1
ATOM 735 O O . MET A 1 94 ? 19.739 -10.015 -11.777 1.00 86.19 94 MET A O 1
ATOM 739 N N . ASP A 1 95 ? 19.441 -8.642 -13.528 1.00 83.06 95 ASP A N 1
ATOM 740 C CA . ASP A 1 95 ? 20.726 -7.955 -13.388 1.00 83.06 95 ASP A CA 1
ATOM 741 C C . ASP A 1 95 ? 20.767 -7.144 -12.080 1.00 83.06 95 ASP A C 1
ATOM 743 O O . ASP A 1 95 ? 19.875 -6.334 -11.806 1.00 83.06 95 ASP A O 1
ATOM 747 N N . SER A 1 96 ? 21.824 -7.329 -11.285 1.00 76.94 96 SER A N 1
ATOM 748 C CA . SER A 1 96 ? 22.004 -6.662 -9.991 1.00 76.94 96 SER A CA 1
ATOM 749 C C . SER A 1 96 ? 22.144 -5.142 -10.095 1.00 76.94 96 SER A C 1
ATOM 751 O O . SER A 1 96 ? 21.896 -4.446 -9.117 1.00 76.94 96 SER A O 1
ATOM 753 N N . SER A 1 97 ? 22.482 -4.607 -11.270 1.00 70.94 97 SER A N 1
ATOM 754 C CA . SER A 1 97 ? 22.503 -3.164 -11.542 1.00 70.94 97 SER A CA 1
ATOM 755 C C . SER A 1 97 ? 21.108 -2.547 -11.731 1.00 70.94 97 SER A C 1
ATOM 757 O O . SER A 1 97 ? 20.985 -1.326 -11.838 1.00 70.94 97 SER A O 1
ATOM 759 N N . THR A 1 98 ? 20.060 -3.378 -11.785 1.00 65.44 98 THR A N 1
ATOM 760 C CA . THR A 1 98 ? 18.652 -2.961 -11.928 1.00 65.44 98 THR A CA 1
ATOM 761 C C . THR A 1 98 ? 17.907 -2.906 -10.586 1.00 65.44 98 THR A C 1
ATOM 763 O O . THR A 1 98 ? 16.788 -2.388 -10.546 1.00 65.44 98 THR A O 1
ATOM 766 N N . VAL A 1 99 ? 18.514 -3.429 -9.512 1.00 57.47 99 VAL A N 1
ATOM 767 C CA . VAL A 1 99 ? 17.985 -3.402 -8.135 1.00 57.47 99 VAL A CA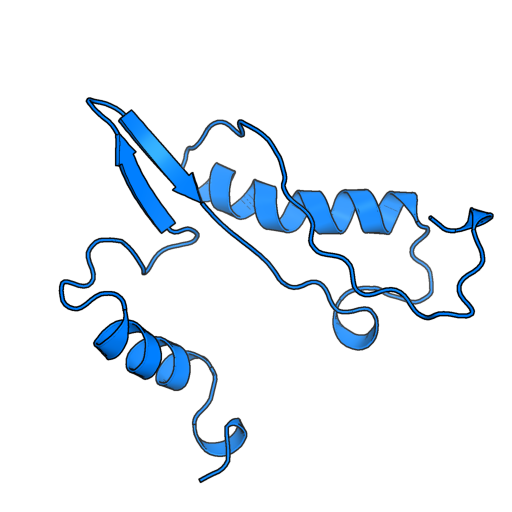 1
ATOM 768 C C . VAL A 1 99 ? 18.251 -2.052 -7.479 1.00 57.47 99 VAL A C 1
ATOM 770 O O . VAL A 1 99 ? 19.391 -1.549 -7.595 1.00 57.47 99 VAL A O 1
#